Protein AF-W1XF84-F1 (afdb_monomer_lite)

Organism: NCBI:txid408170

InterPro domains:
  IPR042096 Dihydroxy-acid dehydratase, C-terminal [G3DSA:3.50.30.80] (21-73)
  IPR056740 Dihydroxy-acid/6-phosphogluconate dehydratase, C-terminal [PF24877] (7-73)

Foldseek 3Di:
DDDPDCVVVPDPVGDPDPDAQKDWDDDPVCPVTDIDRNSPDDPVRVDDDDDDDDDPDPVRVVCCVVVVVDDDD

Radius of gyration: 18.14 Å; chains: 1; bounding box: 43×31×42 Å

Sequence (73 aa):
AHVVDEDVIHPWDNPVHETGGIAVLKGNLAVDGSVVKAGAVDADMLVHSGPAKVFNSEEEAVEAITGGKIVKG

pLDDT: mean 95.56, std 3.46, range [78.06, 98.62]

Secondary structure (DSSP, 8-state):
---S-TTTS--TTS-S-SS-S-EEEEETTEEEEEEE-GGGS-GGGSS--------SSHHHHHHHHHTT-----

Structure (mmCIF, N/CA/C/O backbone):
data_AF-W1XF84-F1
#
_entry.id   AF-W1XF84-F1
#
loop_
_atom_site.group_PDB
_atom_site.id
_atom_site.type_symbol
_atom_site.label_atom_id
_atom_site.label_alt_id
_atom_site.label_comp_id
_atom_site.label_asym_id
_atom_site.label_entity_id
_atom_site.label_seq_id
_atom_site.pdbx_PDB_ins_code
_atom_site.Cartn_x
_atom_site.Cartn_y
_atom_site.Cartn_z
_atom_site.occupancy
_atom_site.B_iso_or_equiv
_atom_site.auth_seq_id
_atom_site.auth_comp_id
_atom_site.auth_asym_id
_atom_site.auth_atom_id
_atom_site.pdbx_PDB_model_num
ATOM 1 N N . ALA A 1 1 ? 27.052 -9.832 -16.856 1.00 78.06 1 ALA A N 1
ATOM 2 C CA . ALA A 1 1 ? 26.188 -10.965 -16.461 1.00 78.06 1 ALA A CA 1
ATOM 3 C C . ALA A 1 1 ? 25.434 -11.439 -17.700 1.00 78.06 1 ALA A C 1
ATOM 5 O O . ALA A 1 1 ? 25.201 -10.610 -18.570 1.00 78.06 1 ALA A O 1
ATOM 6 N N . HIS A 1 2 ? 25.121 -12.730 -17.810 1.00 91.38 2 HIS A N 1
ATOM 7 C CA . HIS A 1 2 ? 24.349 -13.304 -18.919 1.00 91.38 2 HIS A CA 1
ATOM 8 C C . HIS A 1 2 ? 22.966 -13.701 -18.390 1.00 91.38 2 HIS A C 1
ATOM 10 O O . HIS A 1 2 ? 22.896 -14.414 -17.388 1.00 91.38 2 HIS A O 1
ATOM 16 N N . VAL A 1 3 ? 21.893 -13.235 -19.031 1.00 95.00 3 VAL A N 1
ATOM 17 C CA . VAL A 1 3 ? 20.518 -13.656 -18.716 1.00 95.00 3 VAL A CA 1
ATOM 18 C C . VAL A 1 3 ? 20.288 -15.024 -19.350 1.00 95.00 3 VAL A C 1
ATOM 20 O O . VAL A 1 3 ? 20.513 -15.192 -20.540 1.00 95.00 3 VAL A O 1
ATOM 23 N N . VAL A 1 4 ? 19.929 -16.023 -18.545 1.00 97.00 4 VAL A N 1
ATOM 24 C CA . VAL A 1 4 ? 19.718 -17.409 -19.013 1.00 97.00 4 VAL A CA 1
ATOM 25 C C . VAL A 1 4 ? 18.254 -17.724 -19.320 1.00 97.00 4 VAL A C 1
ATOM 27 O O . VAL A 1 4 ? 17.989 -18.722 -19.981 1.00 97.00 4 VAL A O 1
ATOM 30 N N . ASP A 1 5 ? 17.336 -16.890 -18.831 1.00 97.25 5 ASP A N 1
ATOM 31 C CA . ASP A 1 5 ? 15.890 -17.048 -18.956 1.00 97.25 5 ASP A CA 1
ATOM 32 C C . ASP A 1 5 ? 15.225 -15.661 -18.896 1.00 97.25 5 ASP A C 1
ATOM 34 O O . ASP A 1 5 ? 15.308 -14.967 -17.874 1.00 97.25 5 ASP A O 1
ATOM 38 N N . GLU A 1 6 ? 14.628 -15.239 -20.009 1.00 96.12 6 GLU A N 1
ATOM 39 C CA . GLU A 1 6 ? 13.992 -13.923 -20.155 1.00 96.12 6 GLU A CA 1
ATOM 40 C C . GLU A 1 6 ? 12.579 -13.870 -19.553 1.00 96.12 6 GLU A C 1
ATOM 42 O O . GLU A 1 6 ? 12.082 -12.776 -19.295 1.00 96.12 6 GLU A O 1
ATOM 47 N N . ASP A 1 7 ? 11.971 -15.015 -19.225 1.00 95.81 7 ASP A N 1
ATOM 48 C CA . ASP A 1 7 ? 10.701 -15.070 -18.487 1.00 95.81 7 ASP A CA 1
ATOM 49 C C . ASP A 1 7 ? 10.918 -14.903 -16.968 1.00 95.81 7 ASP A C 1
ATOM 51 O O . ASP A 1 7 ? 9.985 -14.637 -16.210 1.00 95.81 7 ASP A O 1
ATOM 55 N N . VAL A 1 8 ? 12.164 -15.044 -16.496 1.00 96.12 8 VAL A N 1
ATOM 56 C CA . VAL A 1 8 ? 12.557 -14.782 -15.098 1.00 96.12 8 VAL A CA 1
ATOM 57 C C . VAL A 1 8 ? 13.165 -13.388 -14.949 1.00 96.12 8 VAL A C 1
ATOM 59 O O . VAL A 1 8 ? 12.848 -12.668 -14.000 1.00 96.12 8 VAL A O 1
ATOM 62 N N . ILE A 1 9 ? 14.049 -12.996 -15.872 1.00 96.44 9 ILE A N 1
ATOM 63 C CA . ILE A 1 9 ? 14.638 -11.652 -15.933 1.00 96.44 9 ILE A CA 1
ATOM 64 C C . ILE A 1 9 ? 14.183 -10.998 -17.233 1.00 96.44 9 ILE A C 1
ATOM 66 O O . ILE A 1 9 ? 14.851 -11.089 -18.261 1.00 96.44 9 ILE A O 1
ATOM 70 N N .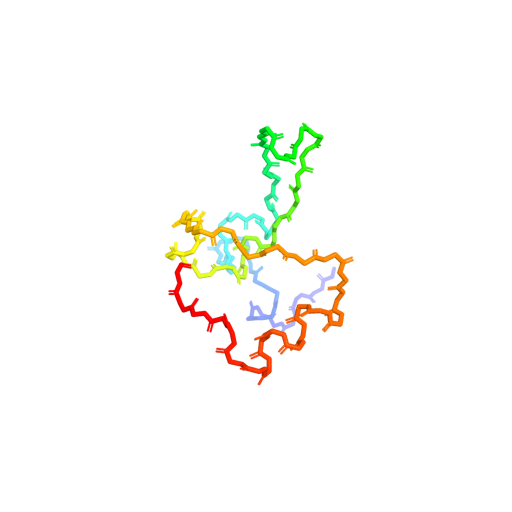 HIS A 1 10 ? 13.048 -10.317 -17.144 1.00 95.50 10 HIS A N 1
ATOM 71 C CA . HIS A 1 10 ? 12.420 -9.648 -18.273 1.00 95.50 10 HIS A CA 1
ATOM 72 C C . HIS A 1 10 ? 13.322 -8.567 -18.895 1.00 95.50 10 HIS A C 1
ATOM 74 O O . HIS A 1 10 ? 13.968 -7.806 -18.159 1.00 95.50 10 HIS A O 1
ATOM 80 N N . PRO A 1 11 ? 13.352 -8.456 -20.235 1.00 95.19 11 PRO A N 1
ATOM 81 C CA . PRO A 1 11 ? 14.052 -7.378 -20.914 1.00 95.19 11 PRO A CA 1
ATOM 82 C C . PRO A 1 11 ? 13.299 -6.049 -20.748 1.00 95.19 11 PRO A C 1
ATOM 84 O O . PRO A 1 11 ? 12.131 -5.996 -20.364 1.00 95.19 11 PRO A O 1
ATOM 87 N N . TRP A 1 12 ? 13.991 -4.946 -21.036 1.00 93.19 12 TRP A N 1
ATOM 88 C CA . TRP A 1 12 ? 13.465 -3.591 -20.831 1.00 93.19 12 TRP A C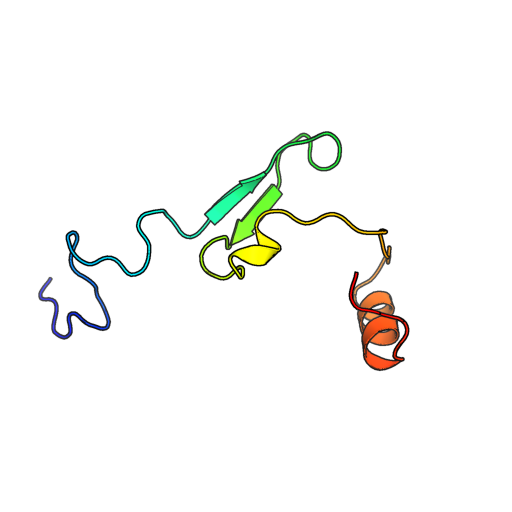A 1
ATOM 89 C C . TRP A 1 12 ? 12.208 -3.276 -21.657 1.00 93.19 12 TRP A C 1
ATOM 91 O O . TRP A 1 12 ? 11.364 -2.499 -21.222 1.00 93.19 12 TRP A O 1
ATOM 101 N N . ASP A 1 13 ? 12.091 -3.854 -22.849 1.00 95.69 13 ASP A N 1
ATOM 102 C CA . ASP A 1 13 ? 10.966 -3.682 -23.769 1.00 95.69 13 ASP A CA 1
ATOM 103 C C . ASP A 1 13 ? 9.779 -4.615 -23.479 1.00 95.69 13 ASP A C 1
ATOM 105 O O . ASP A 1 13 ? 8.707 -4.415 -24.047 1.00 95.69 13 ASP A O 1
ATOM 109 N N . ASN A 1 14 ? 9.937 -5.581 -22.569 1.00 95.50 14 ASN A N 1
ATOM 110 C CA . ASN A 1 14 ? 8.868 -6.468 -22.109 1.00 95.50 14 ASN A CA 1
ATOM 111 C C . ASN A 1 14 ? 8.877 -6.640 -20.575 1.00 95.50 14 ASN A C 1
ATOM 113 O O . ASN A 1 14 ? 9.039 -7.760 -20.080 1.00 95.50 14 ASN A O 1
ATOM 117 N N . PRO A 1 15 ? 8.734 -5.557 -19.790 1.00 94.88 15 PRO A N 1
ATOM 118 C CA . PRO A 1 15 ? 8.755 -5.650 -18.337 1.00 94.88 15 PRO A CA 1
ATOM 119 C C . PRO A 1 15 ? 7.460 -6.278 -17.798 1.00 94.88 15 PRO A C 1
ATOM 121 O O . PRO A 1 15 ? 6.394 -6.139 -18.390 1.00 94.88 15 PRO A O 1
ATOM 124 N N . VAL A 1 16 ? 7.525 -6.895 -16.612 1.00 92.88 16 VAL A N 1
ATOM 125 C CA . VAL A 1 16 ? 6.330 -7.420 -15.913 1.00 92.88 16 VAL A CA 1
ATOM 126 C C . VAL A 1 16 ? 5.309 -6.309 -15.630 1.00 92.88 16 VAL A C 1
ATOM 128 O O . VAL A 1 16 ? 4.103 -6.498 -15.772 1.00 92.88 16 VAL A O 1
ATOM 131 N N . HIS A 1 17 ? 5.804 -5.134 -15.237 1.00 90.44 17 HIS A N 1
ATOM 132 C CA . HIS A 1 17 ? 5.015 -3.926 -15.028 1.00 90.44 17 HIS A CA 1
ATOM 133 C C . HIS A 1 17 ? 5.781 -2.720 -15.572 1.00 90.44 17 HIS A C 1
ATOM 135 O O . HIS A 1 17 ? 7.001 -2.646 -15.435 1.00 90.44 17 HIS A O 1
ATOM 141 N N . GLU A 1 18 ? 5.068 -1.742 -16.133 1.00 91.06 18 GLU A N 1
ATOM 142 C CA . GLU A 1 18 ? 5.676 -0.509 -16.661 1.00 91.06 18 GLU A CA 1
ATOM 143 C C . GLU A 1 18 ? 6.282 0.383 -15.566 1.00 91.06 18 GLU A C 1
ATOM 145 O O . GLU A 1 18 ? 7.165 1.199 -15.829 1.00 91.06 18 GLU A O 1
ATOM 150 N N . THR A 1 19 ? 5.801 0.252 -14.327 1.00 90.44 19 THR A N 1
ATOM 151 C CA . THR A 1 19 ? 6.253 1.040 -13.176 1.00 90.44 19 THR A CA 1
ATOM 152 C C . THR A 1 19 ? 6.848 0.156 -12.082 1.00 90.44 19 THR A C 1
ATOM 154 O O . THR A 1 19 ? 6.658 -1.060 -12.048 1.00 90.44 19 THR A O 1
ATOM 157 N N . GLY A 1 20 ? 7.605 0.778 -11.172 1.00 89.56 20 GLY A N 1
ATOM 158 C CA . GLY A 1 20 ? 8.181 0.088 -10.021 1.00 89.56 20 GLY A CA 1
ATOM 159 C C . GLY A 1 20 ? 7.114 -0.443 -9.057 1.00 89.56 20 GLY A C 1
ATOM 160 O O . GLY A 1 20 ? 6.035 0.122 -8.913 1.00 89.56 20 GLY A O 1
ATOM 161 N N . GLY A 1 21 ? 7.441 -1.518 -8.338 1.00 93.00 21 GLY A N 1
ATOM 162 C CA . GLY A 1 21 ? 6.475 -2.216 -7.486 1.00 93.00 21 GLY A CA 1
ATOM 163 C C . GLY A 1 21 ? 6.096 -1.515 -6.177 1.00 93.00 21 GLY A C 1
ATOM 164 O O . GLY A 1 21 ? 5.208 -2.018 -5.495 1.00 93.00 21 GLY A O 1
ATOM 165 N N . ILE A 1 22 ? 6.745 -0.406 -5.800 1.00 96.56 22 ILE A N 1
ATOM 166 C CA . ILE A 1 22 ? 6.498 0.323 -4.544 1.00 96.56 22 ILE A CA 1
ATOM 167 C C . ILE A 1 22 ? 5.983 1.729 -4.847 1.00 96.56 22 ILE A C 1
ATOM 169 O O . ILE A 1 22 ? 6.624 2.480 -5.581 1.00 96.56 22 ILE A O 1
ATOM 173 N N . ALA A 1 23 ? 4.877 2.105 -4.208 1.00 95.50 23 ALA A N 1
ATOM 174 C CA . ALA A 1 23 ? 4.363 3.469 -4.199 1.00 95.50 23 ALA A CA 1
ATOM 175 C C . ALA A 1 23 ? 4.432 4.063 -2.785 1.00 95.50 23 ALA A C 1
ATOM 177 O O . ALA A 1 23 ? 4.268 3.349 -1.792 1.00 95.50 23 ALA A O 1
ATOM 178 N N . VAL A 1 24 ? 4.653 5.378 -2.706 1.00 97.44 24 VAL A N 1
ATOM 179 C CA . VAL A 1 24 ? 4.581 6.152 -1.458 1.00 97.44 24 VAL A CA 1
ATOM 180 C C . VAL A 1 24 ? 3.261 6.915 -1.436 1.00 97.44 24 VAL A C 1
ATOM 182 O O . VAL A 1 24 ? 3.011 7.740 -2.315 1.00 97.44 24 VAL A O 1
ATOM 185 N N . LEU A 1 25 ? 2.428 6.661 -0.430 1.00 97.69 25 LEU A N 1
ATOM 186 C CA . LEU A 1 25 ? 1.160 7.354 -0.212 1.00 97.69 25 LEU A CA 1
ATOM 187 C C . LEU A 1 25 ? 1.344 8.452 0.836 1.00 97.69 25 LEU A C 1
ATOM 189 O O . LEU A 1 25 ? 2.107 8.288 1.785 1.00 97.69 25 LEU A O 1
ATOM 193 N N . LYS A 1 26 ? 0.644 9.576 0.675 1.00 98.25 26 LYS A N 1
ATOM 194 C CA . LYS A 1 26 ? 0.672 10.704 1.617 1.00 98.25 26 LYS A CA 1
ATOM 195 C C . LYS A 1 26 ? -0.736 11.203 1.891 1.00 98.25 26 LYS A C 1
ATOM 197 O O . LYS A 1 26 ? -1.584 11.198 1.003 1.00 98.25 26 LYS A O 1
ATOM 202 N N . GLY A 1 27 ? -0.966 11.673 3.110 1.00 98.12 27 GLY A N 1
ATOM 203 C CA . GLY A 1 27 ? -2.247 12.236 3.519 1.00 98.12 27 GLY A CA 1
ATOM 204 C C . GLY A 1 27 ? -2.277 12.554 5.007 1.00 98.12 27 GLY A C 1
ATOM 205 O O . GLY A 1 27 ? -1.284 12.389 5.709 1.00 98.12 27 GLY A O 1
ATOM 206 N N . ASN A 1 28 ? -3.434 12.978 5.503 1.00 98.44 28 ASN A N 1
ATOM 207 C CA . ASN A 1 28 ? -3.626 13.291 6.921 1.00 98.44 28 ASN A CA 1
ATOM 208 C C . ASN A 1 28 ? -3.386 12.089 7.856 1.00 98.44 28 ASN A C 1
ATOM 210 O O . ASN A 1 28 ? -2.947 12.290 8.982 1.00 98.44 28 ASN A O 1
ATOM 214 N N . LEU A 1 29 ? -3.644 10.858 7.399 1.00 97.88 29 LEU A N 1
ATOM 215 C CA . LEU A 1 29 ? -3.396 9.638 8.178 1.00 97.88 29 LEU A CA 1
ATOM 216 C C . LEU A 1 29 ? -1.910 9.234 8.216 1.00 97.88 29 LEU A C 1
ATOM 218 O O . LEU A 1 29 ? -1.474 8.584 9.158 1.00 97.88 29 LEU A O 1
ATOM 222 N N . ALA A 1 30 ? -1.134 9.625 7.203 1.00 98.25 30 ALA A N 1
ATOM 223 C CA . ALA A 1 30 ? 0.282 9.299 7.060 1.00 98.25 30 ALA A CA 1
ATOM 224 C C . ALA A 1 30 ? 1.040 10.549 6.597 1.00 98.25 30 ALA A C 1
ATOM 226 O O . ALA A 1 30 ? 1.384 10.689 5.420 1.00 98.25 30 ALA A O 1
ATOM 227 N N . VAL A 1 31 ? 1.246 11.487 7.527 1.00 97.94 31 VAL A N 1
ATOM 228 C CA . VAL A 1 31 ? 1.838 12.808 7.244 1.00 97.94 31 VAL A CA 1
ATOM 229 C C . VAL A 1 31 ? 3.264 12.676 6.704 1.00 97.94 31 VAL A C 1
ATOM 231 O O . VAL A 1 31 ? 3.616 13.330 5.722 1.00 97.94 31 VAL A O 1
ATOM 234 N N . ASP A 1 32 ? 4.043 11.758 7.274 1.00 98.06 32 ASP A N 1
ATOM 235 C CA . ASP A 1 32 ? 5.407 11.449 6.825 1.00 98.06 32 ASP A CA 1
ATOM 236 C C . ASP A 1 32 ? 5.444 10.452 5.650 1.00 98.06 32 ASP A C 1
ATOM 238 O O . ASP A 1 32 ? 6.498 10.178 5.075 1.00 98.06 32 ASP A O 1
ATOM 242 N N . GLY A 1 33 ? 4.273 9.965 5.240 1.00 98.12 33 GLY A N 1
ATOM 243 C CA . GLY A 1 33 ? 4.078 8.993 4.176 1.00 98.12 33 GLY A CA 1
ATOM 244 C C . GLY A 1 33 ? 3.954 7.549 4.665 1.00 98.12 33 GLY A C 1
ATOM 245 O O . GLY A 1 33 ? 4.347 7.191 5.773 1.00 98.12 33 GLY A O 1
ATOM 246 N N . SER A 1 34 ? 3.383 6.706 3.812 1.00 98.38 34 SER A N 1
ATOM 247 C CA . SER A 1 34 ? 3.340 5.252 3.961 1.00 98.38 34 SER A CA 1
ATOM 248 C C . SER A 1 34 ? 3.725 4.579 2.646 1.00 98.38 34 SER A C 1
ATOM 250 O O . SER A 1 34 ? 3.789 5.228 1.601 1.00 98.38 34 SER A O 1
ATOM 252 N N . VAL A 1 35 ? 4.016 3.280 2.688 1.00 97.88 35 VAL A N 1
ATOM 253 C CA . VAL A 1 35 ? 4.430 2.505 1.513 1.00 97.88 35 VAL A CA 1
ATOM 254 C C . VAL A 1 35 ? 3.435 1.395 1.215 1.00 97.88 35 VAL A C 1
ATOM 256 O O . VAL A 1 35 ? 2.885 0.777 2.124 1.00 97.88 35 VAL A O 1
ATOM 259 N N . VAL A 1 36 ? 3.238 1.113 -0.069 1.00 96.94 36 VAL A N 1
ATOM 260 C CA . VAL A 1 36 ? 2.457 -0.034 -0.541 1.00 96.94 36 VAL A CA 1
ATOM 261 C C . VAL A 1 36 ? 3.194 -0.724 -1.682 1.00 96.94 36 VAL A C 1
ATOM 263 O O . VAL A 1 36 ? 3.802 -0.067 -2.530 1.00 96.94 36 VAL A O 1
ATOM 266 N N . LYS A 1 37 ? 3.127 -2.059 -1.722 1.00 96.12 37 LYS A N 1
ATOM 267 C CA . LYS A 1 37 ? 3.625 -2.853 -2.850 1.00 96.12 37 LYS A CA 1
ATOM 268 C C . LYS A 1 37 ? 2.590 -2.866 -3.981 1.00 96.12 37 LYS A C 1
ATOM 270 O O . LYS A 1 37 ? 1.903 -3.863 -4.175 1.00 96.12 37 LYS A O 1
ATOM 275 N N . ALA A 1 38 ? 2.475 -1.745 -4.692 1.00 93.50 38 ALA A N 1
ATOM 276 C CA . ALA A 1 38 ? 1.498 -1.507 -5.756 1.00 93.50 38 ALA A CA 1
ATOM 277 C C . ALA A 1 38 ? 1.496 -2.586 -6.854 1.00 93.50 38 ALA A C 1
ATOM 279 O O . ALA A 1 38 ? 0.430 -2.953 -7.329 1.00 93.50 38 ALA A O 1
ATOM 280 N N . GLY A 1 39 ? 2.658 -3.156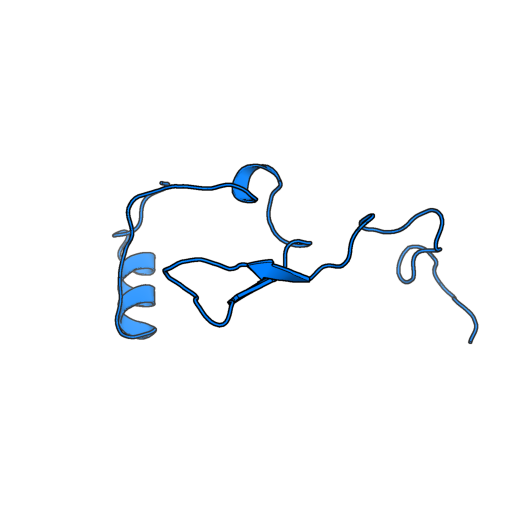 -7.198 1.00 91.88 39 GLY A N 1
ATOM 281 C CA . GLY A 1 39 ? 2.747 -4.223 -8.210 1.00 91.88 39 GLY A CA 1
ATOM 282 C C . GLY A 1 39 ? 2.063 -5.544 -7.822 1.00 91.88 39 GLY A C 1
ATOM 283 O O . GLY A 1 39 ? 1.940 -6.430 -8.653 1.00 91.88 39 GLY A O 1
ATOM 284 N N . ALA A 1 40 ? 1.632 -5.702 -6.566 1.00 92.69 40 ALA A N 1
ATOM 285 C CA . ALA A 1 40 ? 0.895 -6.880 -6.099 1.00 92.69 40 ALA A CA 1
ATOM 286 C C . ALA A 1 40 ? -0.520 -6.543 -5.599 1.00 92.69 40 ALA A C 1
ATOM 288 O O . ALA A 1 40 ? -1.098 -7.326 -4.848 1.00 92.69 40 ALA A O 1
ATOM 289 N N . VAL A 1 41 ? -1.035 -5.361 -5.942 1.00 93.75 41 VAL A N 1
ATOM 290 C CA . VAL A 1 41 ? -2.402 -4.938 -5.625 1.00 93.75 41 VAL A CA 1
ATOM 291 C C . VAL A 1 41 ? -3.260 -5.139 -6.869 1.00 93.75 41 VAL A C 1
ATOM 293 O O . VAL A 1 41 ? -2.860 -4.727 -7.958 1.00 93.75 41 VAL A O 1
ATOM 296 N N . ASP A 1 42 ? -4.432 -5.755 -6.710 1.00 93.56 42 ASP A N 1
ATOM 297 C CA . ASP A 1 42 ? -5.393 -5.887 -7.806 1.00 93.56 42 ASP A CA 1
ATOM 298 C C . ASP A 1 42 ? -5.803 -4.503 -8.336 1.00 93.56 42 ASP A C 1
ATOM 300 O O . ASP A 1 42 ? -5.935 -3.537 -7.580 1.00 93.56 42 ASP A O 1
ATOM 304 N N . ALA A 1 43 ? -5.999 -4.388 -9.653 1.00 91.69 43 ALA A N 1
ATOM 305 C CA . ALA A 1 43 ? -6.213 -3.093 -10.305 1.00 91.69 43 ALA A CA 1
ATOM 306 C C . ALA A 1 43 ? -7.444 -2.335 -9.767 1.00 91.69 43 ALA A C 1
ATOM 308 O O . ALA A 1 43 ? -7.437 -1.105 -9.715 1.00 91.69 43 ALA A O 1
ATOM 309 N N . ASP A 1 44 ? -8.482 -3.056 -9.338 1.00 94.00 44 ASP A N 1
ATOM 310 C CA . ASP A 1 44 ? -9.695 -2.503 -8.729 1.00 94.00 44 ASP A CA 1
ATOM 311 C C . ASP A 1 44 ? -9.499 -2.048 -7.271 1.00 94.00 44 ASP A C 1
ATOM 313 O O . ASP A 1 44 ? -10.298 -1.264 -6.765 1.00 94.00 44 ASP A O 1
ATOM 317 N N . MET A 1 45 ? -8.415 -2.474 -6.619 1.00 94.69 45 MET A N 1
ATOM 318 C CA . MET A 1 45 ? -8.055 -2.116 -5.244 1.00 94.69 45 MET A CA 1
ATOM 319 C C . MET A 1 45 ? -7.023 -0.983 -5.155 1.00 94.69 45 MET A C 1
ATOM 321 O O . MET A 1 45 ? -6.723 -0.521 -4.053 1.00 94.69 45 MET A O 1
ATOM 325 N N . LEU A 1 46 ? -6.507 -0.483 -6.286 1.00 94.00 46 LEU A N 1
ATOM 326 C CA . LEU A 1 46 ? -5.603 0.680 -6.315 1.00 94.00 46 LEU A CA 1
ATOM 327 C C . LEU A 1 46 ? -6.260 1.951 -5.758 1.00 94.00 46 LEU A C 1
ATOM 329 O O . LEU A 1 46 ? -5.575 2.820 -5.217 1.00 94.00 46 LEU A O 1
ATOM 333 N N . VAL A 1 47 ? -7.586 2.055 -5.877 1.00 96.12 47 VAL A N 1
ATOM 334 C CA . VAL A 1 47 ? -8.393 3.114 -5.268 1.00 96.12 47 VAL A CA 1
ATOM 335 C C . VAL A 1 47 ? -9.562 2.466 -4.546 1.00 96.12 47 VAL A C 1
ATOM 337 O O . VAL A 1 47 ? -10.458 1.906 -5.168 1.00 96.12 47 VAL A O 1
ATOM 340 N N . HIS A 1 48 ? -9.564 2.575 -3.223 1.00 96.00 48 HIS A N 1
ATOM 341 C CA . HIS A 1 48 ? -10.545 1.924 -2.371 1.00 96.00 48 HIS A CA 1
ATOM 342 C C . HIS A 1 48 ? -10.989 2.852 -1.234 1.00 96.00 48 HIS A C 1
ATOM 344 O O . HIS A 1 48 ? -10.198 3.648 -0.725 1.00 96.00 48 HIS A O 1
ATOM 350 N N . SER A 1 49 ? -12.257 2.747 -0.832 1.00 96.62 49 SER A N 1
ATOM 351 C CA . SER A 1 49 ? -12.820 3.478 0.303 1.00 96.62 49 SER A CA 1
ATOM 352 C C . SER A 1 49 ? -13.896 2.640 0.985 1.00 96.62 49 SER A C 1
ATOM 354 O O . SER A 1 49 ? -14.822 2.173 0.325 1.00 96.62 49 SER A O 1
ATOM 356 N N . GLY A 1 50 ? -13.792 2.506 2.306 1.00 95.56 50 GLY A N 1
ATOM 357 C CA . GLY A 1 50 ? -14.682 1.688 3.119 1.00 95.56 50 GLY A CA 1
ATOM 358 C C . GLY A 1 50 ? -14.583 2.038 4.610 1.00 95.56 50 GLY A C 1
ATOM 359 O O . GLY A 1 50 ? -13.721 2.824 5.019 1.00 95.56 50 GLY A O 1
ATOM 360 N N . PRO 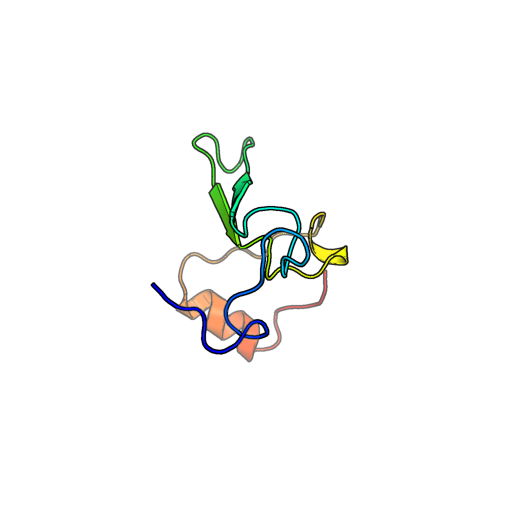A 1 51 ? -15.483 1.502 5.452 1.00 96.31 51 PRO A N 1
ATOM 361 C CA . PRO A 1 51 ? -15.464 1.750 6.889 1.00 96.31 51 PRO A CA 1
ATOM 362 C C . PRO A 1 51 ? -14.249 1.088 7.558 1.00 96.31 51 PRO A C 1
ATOM 364 O O . PRO A 1 51 ? -14.017 -0.109 7.401 1.00 96.31 51 PRO A O 1
ATOM 367 N N . ALA A 1 52 ? -13.514 1.845 8.377 1.00 96.75 52 ALA A N 1
ATOM 368 C CA . ALA A 1 52 ? -12.358 1.319 9.097 1.00 96.75 52 ALA A CA 1
ATOM 369 C C . ALA A 1 52 ? -12.757 0.274 10.158 1.00 96.75 52 ALA A C 1
ATOM 371 O O . ALA A 1 52 ? -13.682 0.479 10.950 1.00 96.75 52 ALA A O 1
ATOM 372 N N . LYS A 1 53 ? -12.007 -0.830 10.209 1.00 97.31 53 LYS A N 1
ATOM 373 C CA . LYS A 1 53 ? -11.990 -1.790 11.322 1.00 97.31 53 LYS A CA 1
ATOM 374 C C . LYS A 1 53 ? -10.645 -1.643 12.028 1.00 97.31 53 LYS A C 1
ATOM 376 O O . LYS A 1 53 ? -9.612 -1.895 11.418 1.00 97.31 53 LYS A O 1
ATOM 381 N N . VAL A 1 54 ? -10.665 -1.154 13.266 1.00 98.00 54 VAL A N 1
ATOM 382 C CA . VAL A 1 54 ? -9.458 -0.743 14.000 1.00 98.00 54 VAL A CA 1
ATOM 383 C C . VAL A 1 54 ? -9.148 -1.758 15.093 1.00 98.00 54 VAL A C 1
ATOM 385 O O . VAL A 1 54 ? -10.052 -2.168 15.820 1.00 98.00 54 VAL A O 1
ATOM 388 N N . PHE A 1 55 ? -7.873 -2.117 15.210 1.00 98.12 55 PHE A N 1
ATOM 389 C CA . PHE A 1 55 ? -7.328 -3.040 16.203 1.00 98.12 55 PHE A CA 1
ATOM 390 C C . PHE A 1 55 ? -6.034 -2.452 16.758 1.00 98.12 55 PHE A C 1
ATOM 392 O O . PHE A 1 55 ? -5.350 -1.704 16.055 1.00 98.12 55 PHE A O 1
ATO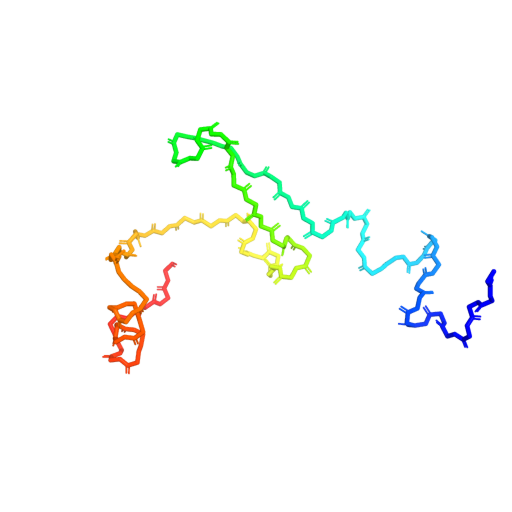M 399 N N . ASN A 1 56 ? -5.700 -2.780 18.003 1.00 98.38 56 ASN A N 1
ATOM 400 C CA . ASN A 1 56 ? -4.485 -2.292 18.659 1.00 98.38 56 ASN A CA 1
ATOM 401 C C . ASN A 1 56 ? -3.405 -3.373 18.789 1.00 98.38 56 ASN A C 1
ATOM 403 O O . ASN A 1 56 ? -2.312 -3.081 19.272 1.00 98.38 56 ASN A O 1
ATOM 407 N N . SER A 1 57 ? -3.688 -4.600 18.350 1.00 98.62 57 SER A N 1
ATOM 408 C CA . SER A 1 57 ? -2.712 -5.683 18.280 1.00 98.62 57 SER A CA 1
ATOM 409 C C . SER A 1 57 ? -2.971 -6.597 17.081 1.00 98.62 57 SER A C 1
ATOM 411 O O . SER A 1 57 ? -4.056 -6.599 16.490 1.00 98.62 57 SER A O 1
ATOM 413 N N . GLU A 1 58 ? -1.954 -7.372 16.710 1.00 98.56 58 GLU A N 1
ATOM 414 C CA . GLU A 1 58 ? -2.073 -8.392 15.668 1.00 98.56 58 GLU A CA 1
ATOM 415 C C . GLU A 1 58 ? -3.074 -9.478 16.081 1.00 98.56 58 GLU A C 1
ATOM 417 O O . GLU A 1 58 ? -3.930 -9.869 15.291 1.00 98.56 58 GLU A O 1
ATOM 422 N N . GLU A 1 59 ? -3.024 -9.914 17.339 1.00 98.56 59 GLU A N 1
ATOM 423 C CA . GLU A 1 59 ? -3.893 -10.951 17.892 1.00 98.56 59 GLU A CA 1
ATOM 424 C C . GLU A 1 59 ? -5.371 -10.553 17.816 1.00 98.56 59 GLU A C 1
ATOM 426 O O . GLU A 1 59 ? -6.199 -11.363 17.397 1.00 98.56 59 GLU A O 1
ATOM 431 N N . GLU A 1 60 ? -5.701 -9.298 18.147 1.00 9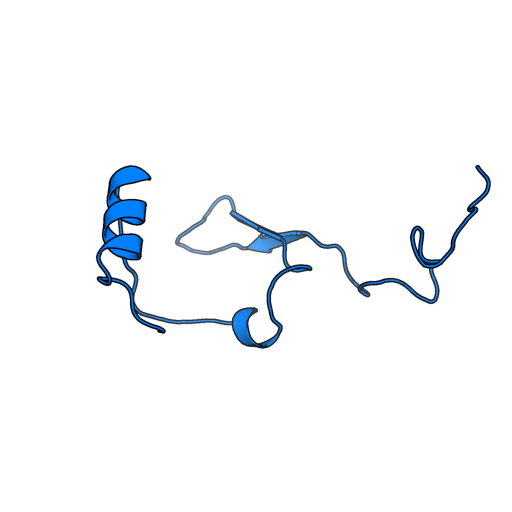8.56 60 GLU A N 1
ATOM 432 C CA . GLU A 1 60 ? -7.063 -8.763 18.023 1.00 98.56 60 GLU A CA 1
ATOM 433 C C . GLU A 1 60 ? -7.563 -8.819 16.569 1.00 98.56 60 GLU A C 1
ATOM 435 O O . GLU A 1 60 ? -8.705 -9.213 16.307 1.00 98.56 60 GLU A O 1
ATOM 440 N N . ALA A 1 61 ? -6.706 -8.452 15.611 1.00 98.38 61 ALA A N 1
ATOM 441 C CA . ALA A 1 61 ? -7.042 -8.479 14.191 1.00 98.38 61 ALA A CA 1
ATOM 442 C C . ALA A 1 61 ? -7.227 -9.919 13.679 1.00 98.38 61 ALA A C 1
ATOM 444 O O . ALA A 1 61 ? -8.196 -10.208 12.970 1.00 98.38 61 ALA A O 1
ATOM 445 N N . VAL A 1 62 ? -6.342 -10.839 14.073 1.00 98.44 62 VAL A N 1
ATOM 446 C CA . VAL A 1 62 ? -6.417 -12.263 13.711 1.00 98.44 62 VAL A CA 1
ATOM 447 C C . VAL A 1 62 ? -7.684 -12.905 14.274 1.00 98.44 62 VAL A C 1
ATOM 449 O O . VAL A 1 62 ? -8.381 -13.622 13.548 1.00 98.44 62 VAL A O 1
ATOM 452 N N . GLU A 1 63 ? -8.039 -12.628 15.529 1.00 98.56 63 GLU A N 1
ATOM 453 C CA . GLU A 1 63 ? -9.283 -13.120 16.129 1.00 98.56 63 GLU A CA 1
ATOM 454 C C . GLU A 1 63 ? -10.512 -12.584 15.378 1.00 98.56 63 GLU A C 1
ATOM 456 O O . GLU A 1 63 ? -11.466 -13.320 15.125 1.00 98.56 63 GLU A O 1
ATOM 461 N N . ALA A 1 64 ? -10.500 -11.314 14.962 1.00 98.31 64 ALA A N 1
ATOM 462 C CA . ALA A 1 64 ? -11.602 -10.739 14.197 1.00 98.31 64 ALA A CA 1
ATOM 463 C C . ALA A 1 64 ? -11.768 -11.381 12.811 1.00 98.31 64 ALA A C 1
ATOM 465 O O . ALA A 1 64 ? -12.901 -11.645 12.397 1.00 98.31 64 ALA A O 1
ATOM 466 N N . ILE A 1 65 ? -10.664 -11.662 12.112 1.00 98.06 65 ILE A N 1
ATOM 467 C CA . ILE A 1 65 ? -10.672 -12.342 10.809 1.00 98.06 65 ILE A CA 1
ATOM 468 C C . ILE A 1 65 ? -11.195 -13.771 10.966 1.00 98.06 65 ILE A C 1
ATOM 470 O O . ILE A 1 65 ? -12.175 -14.153 10.326 1.00 98.06 65 ILE A O 1
ATOM 474 N N . THR A 1 66 ? -10.567 -14.553 11.843 1.00 98.06 66 THR A N 1
ATOM 475 C CA . THR A 1 66 ? -10.880 -15.979 12.030 1.00 98.06 66 THR A CA 1
ATOM 476 C C . THR A 1 66 ? -12.252 -16.205 12.665 1.00 98.06 66 THR A C 1
ATOM 478 O O . THR A 1 66 ? -12.917 -17.192 12.359 1.00 98.06 66 THR A O 1
ATOM 481 N N . GLY A 1 67 ? -12.720 -15.263 13.485 1.00 97.75 67 GLY A N 1
ATOM 482 C CA . GLY A 1 67 ? -14.054 -15.257 14.082 1.00 97.75 67 GLY A CA 1
ATOM 483 C C . GLY A 1 67 ? -15.170 -14.735 13.170 1.00 97.75 67 GLY A C 1
ATOM 484 O O . GLY A 1 67 ? -16.297 -14.590 13.637 1.00 97.75 67 GLY A O 1
ATOM 485 N N . GLY A 1 68 ? -14.888 -14.410 11.901 1.00 97.19 68 GLY A N 1
ATOM 486 C CA . GLY A 1 68 ? -15.904 -13.982 10.931 1.00 97.19 68 GLY A CA 1
ATOM 487 C C . GLY A 1 68 ? -16.484 -12.584 11.181 1.00 97.19 68 GLY A C 1
ATOM 488 O O . GLY A 1 68 ? -17.588 -12.284 10.729 1.00 97.19 68 GLY A O 1
ATOM 489 N N . LYS A 1 69 ? -15.763 -11.714 11.902 1.00 97.00 69 LYS A N 1
ATOM 490 C CA . LYS A 1 69 ? -16.188 -10.331 12.204 1.00 97.00 69 LYS A CA 1
ATOM 491 C C . LYS A 1 69 ? -15.860 -9.343 11.066 1.00 97.00 69 LYS A C 1
ATOM 493 O O . LYS A 1 69 ? -16.248 -8.175 11.140 1.00 97.00 69 LYS A O 1
ATOM 498 N N . ILE A 1 70 ? -15.147 -9.791 10.029 1.00 97.50 70 ILE A N 1
ATOM 499 C CA . ILE A 1 70 ? -14.748 -9.001 8.854 1.00 97.50 70 ILE A CA 1
ATOM 500 C C . ILE A 1 70 ? -15.666 -9.318 7.668 1.00 97.50 70 ILE A C 1
ATOM 502 O O . ILE A 1 70 ? -15.984 -10.476 7.409 1.00 97.50 70 ILE A O 1
ATOM 506 N N . VAL A 1 71 ? -16.076 -8.284 6.934 1.00 95.25 71 VAL A N 1
ATOM 507 C CA . VAL A 1 71 ? -16.916 -8.386 5.731 1.00 95.25 71 VAL A CA 1
ATOM 508 C C . VAL A 1 71 ? -16.244 -7.656 4.576 1.00 95.25 71 VAL A C 1
ATOM 510 O O . VAL A 1 71 ? -15.454 -6.744 4.811 1.00 95.25 71 VAL A O 1
ATOM 513 N N . LYS A 1 72 ? -16.576 -8.031 3.334 1.00 93.25 72 LYS A N 1
ATOM 514 C CA . LYS A 1 72 ? -16.164 -7.264 2.152 1.00 93.25 72 LYS A CA 1
ATOM 515 C C . LYS A 1 72 ? -16.712 -5.838 2.269 1.00 93.25 72 LYS A C 1
ATOM 517 O O . LYS A 1 72 ? -17.905 -5.667 2.524 1.00 93.25 72 LYS A O 1
ATOM 522 N N . GLY A 1 73 ? -15.856 -4.847 2.067 1.00 83.06 73 GLY A N 1
ATOM 523 C CA . GLY A 1 73 ? -16.193 -3.433 2.160 1.00 83.06 73 GLY A CA 1
ATOM 524 C C . GLY A 1 73 ? -15.053 -2.615 1.629 1.00 83.06 73 GLY A C 1
ATOM 525 O O . GLY A 1 73 ? -13.909 -2.998 1.950 1.00 83.06 73 GLY A O 1
#